Protein AF-A0A432EKB3-F1 (afdb_monomer_lite)

Foldseek 3Di:
DVVVVVVVVVVVVVQVVVCVVQVVVVWADPDRQWIFRDPPQWTQIGGPPDPDSQWIDGNPDGPVPIDGPVVCCVPPVDPSPPD

Structure (mmCIF, N/CA/C/O backbone):
data_AF-A0A432EKB3-F1
#
_entry.id   AF-A0A432EKB3-F1
#
loop_
_atom_site.group_PDB
_atom_site.id
_atom_site.type_symbol
_atom_site.label_atom_id
_atom_site.label_alt_id
_atom_site.label_comp_id
_atom_site.label_asym_id
_atom_site.label_entity_id
_atom_site.label_seq_id
_atom_site.pdbx_PDB_ins_code
_atom_site.Cartn_x
_atom_site.Cartn_y
_atom_site.Cartn_z
_atom_site.occupancy
_atom_site.B_iso_or_equiv
_atom_site.auth_seq_id
_atom_site.auth_comp_id
_atom_site.auth_asym_id
_atom_site.auth_atom_id
_atom_site.pdbx_PDB_model_num
ATOM 1 N N . SER A 1 1 ? -14.024 -3.308 31.283 1.00 84.38 1 SER A N 1
ATOM 2 C CA . SER A 1 1 ? -15.035 -2.245 31.482 1.00 84.38 1 SER A CA 1
ATOM 3 C C . SER A 1 1 ? -15.904 -2.140 30.233 1.00 84.38 1 SER A C 1
ATOM 5 O O . SER A 1 1 ? -15.391 -2.382 29.145 1.00 84.38 1 SER A O 1
ATOM 7 N N . ARG A 1 2 ? -17.195 -1.801 30.369 1.00 88.31 2 ARG A N 1
ATOM 8 C CA . ARG A 1 2 ? -18.141 -1.610 29.247 1.00 88.31 2 ARG A CA 1
ATOM 9 C C . ARG A 1 2 ? -17.644 -0.569 28.235 1.00 88.31 2 ARG A C 1
ATOM 11 O O . ARG A 1 2 ? -17.858 -0.724 27.042 1.00 88.31 2 ARG A O 1
ATOM 18 N N . GLU A 1 3 ? -16.924 0.436 28.715 1.00 90.25 3 GLU A N 1
ATOM 19 C CA . GLU A 1 3 ? -16.344 1.511 27.909 1.00 90.25 3 GLU A CA 1
ATOM 20 C C . GLU A 1 3 ? -15.305 1.006 26.897 1.00 90.25 3 GLU A C 1
ATOM 22 O O . GLU A 1 3 ? -15.365 1.355 25.722 1.00 90.25 3 GLU A O 1
ATOM 27 N N . HIS A 1 4 ? -14.424 0.087 27.311 1.00 90.19 4 HIS A N 1
ATOM 28 C CA . HIS A 1 4 ? -13.460 -0.532 26.396 1.00 90.19 4 HIS A CA 1
ATOM 29 C C . HIS A 1 4 ? -14.160 -1.296 25.270 1.00 90.19 4 HIS A C 1
ATOM 31 O O . HIS A 1 4 ? -13.724 -1.225 24.128 1.00 90.19 4 HIS A O 1
ATOM 37 N N . ALA A 1 5 ? -15.252 -2.005 25.572 1.00 92.88 5 ALA A N 1
ATOM 38 C CA . ALA A 1 5 ? -15.995 -2.751 24.559 1.00 92.88 5 ALA A CA 1
ATOM 39 C C . ALA A 1 5 ? -16.627 -1.819 23.510 1.00 92.88 5 ALA A C 1
ATOM 41 O O . ALA A 1 5 ? -16.564 -2.110 22.319 1.00 92.88 5 ALA A O 1
ATOM 42 N N . VAL A 1 6 ? -17.168 -0.674 23.942 1.00 95.94 6 VAL A N 1
ATOM 43 C CA . VAL A 1 6 ? -17.731 0.343 23.037 1.00 95.94 6 VAL A CA 1
ATOM 44 C C . VAL A 1 6 ? -16.646 0.943 22.138 1.00 95.94 6 VAL A C 1
ATOM 46 O O . VAL A 1 6 ? -16.843 1.043 20.929 1.00 95.94 6 VAL A O 1
ATOM 49 N N . LEU A 1 7 ? -15.477 1.280 22.695 1.00 96.62 7 LEU A N 1
ATOM 50 C CA . LEU A 1 7 ? -14.358 1.824 21.916 1.00 96.62 7 LEU A CA 1
ATOM 51 C C . LEU A 1 7 ? -13.821 0.825 20.885 1.00 96.62 7 LEU A C 1
ATOM 53 O O . LEU A 1 7 ? -13.561 1.203 19.745 1.00 96.62 7 LEU A O 1
ATOM 57 N N . GLN A 1 8 ? -13.691 -0.450 21.257 1.00 96.12 8 GLN A N 1
ATOM 58 C CA . GLN A 1 8 ? -13.259 -1.503 20.332 1.00 96.12 8 GLN A CA 1
ATOM 59 C C . GLN A 1 8 ? -14.256 -1.693 19.182 1.00 96.12 8 GLN A C 1
ATOM 61 O O . GLN A 1 8 ? -13.848 -1.868 18.034 1.00 96.12 8 GLN A O 1
ATOM 66 N N . GLN A 1 9 ? -15.558 -1.608 19.469 1.00 96.62 9 GLN A N 1
ATOM 67 C CA . GLN A 1 9 ? -16.594 -1.706 18.446 1.00 96.62 9 GLN A CA 1
ATOM 68 C C . GLN A 1 9 ? -16.542 -0.531 17.461 1.00 96.62 9 GLN A C 1
ATOM 70 O O . GLN A 1 9 ? -16.605 -0.756 16.251 1.00 96.62 9 GLN A O 1
ATOM 75 N N . GLU A 1 10 ? -16.396 0.705 17.949 1.00 97.12 10 GLU A N 1
ATOM 76 C CA . GLU A 1 10 ? -16.309 1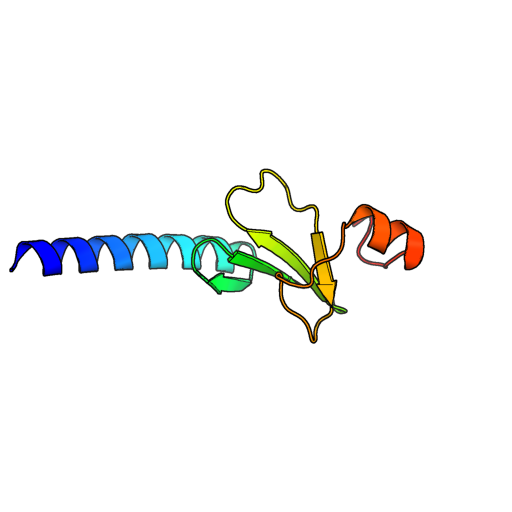.871 17.060 1.00 97.12 10 GLU A CA 1
ATOM 77 C C . GLU A 1 10 ? -15.009 1.859 16.246 1.00 97.12 10 GLU A C 1
ATOM 79 O O . GLU A 1 10 ? -15.034 2.124 15.044 1.00 97.12 10 GLU A O 1
ATOM 84 N N . TYR A 1 11 ? -13.890 1.454 16.855 1.00 95.81 11 TYR A N 1
ATOM 85 C CA . TYR A 1 11 ? -12.627 1.250 16.146 1.00 95.81 11 TYR A CA 1
ATOM 86 C C . TYR A 1 11 ? -12.781 0.241 15.000 1.00 95.81 11 TYR A C 1
ATOM 88 O O . TYR A 1 11 ? -12.464 0.560 13.852 1.00 95.81 11 TYR A O 1
ATOM 96 N N . ALA A 1 12 ? -13.336 -0.942 15.277 1.00 96.00 12 ALA A N 1
ATOM 97 C CA . ALA A 1 12 ? -13.559 -1.967 14.261 1.00 96.00 12 ALA A CA 1
ATOM 98 C C . ALA A 1 12 ? -14.478 -1.469 13.132 1.00 96.00 12 ALA A C 1
ATOM 100 O O . ALA A 1 12 ? -14.211 -1.724 11.957 1.00 96.00 12 ALA A O 1
ATOM 101 N N . ARG A 1 13 ? -15.525 -0.704 13.470 1.00 97.75 13 ARG A N 1
ATOM 102 C CA . ARG A 1 13 ? -16.444 -0.102 12.494 1.00 97.75 13 ARG A CA 1
ATOM 103 C C . ARG A 1 13 ? -15.724 0.862 11.553 1.00 97.75 13 ARG A C 1
ATOM 105 O O . ARG A 1 13 ? -15.931 0.802 10.341 1.00 97.75 13 ARG A O 1
ATOM 112 N N . LEU A 1 14 ? -14.875 1.734 12.097 1.00 96.88 14 LEU A N 1
ATOM 113 C CA . LEU A 1 14 ? -14.117 2.714 11.320 1.00 96.88 14 LEU A CA 1
ATOM 114 C C . LEU A 1 14 ? -13.060 2.048 10.435 1.00 96.88 14 LEU A C 1
ATOM 116 O O . LEU A 1 14 ? -12.975 2.372 9.250 1.00 96.88 14 LEU A O 1
ATOM 120 N N . VAL A 1 15 ? -12.306 1.088 10.979 1.00 95.44 15 VAL A N 1
ATOM 121 C CA . VAL A 1 15 ? -11.299 0.329 10.222 1.00 95.44 15 VAL A CA 1
ATOM 122 C C . VAL A 1 15 ? -11.952 -0.444 9.080 1.00 95.44 15 VAL A C 1
ATOM 124 O O . VAL A 1 15 ? -11.463 -0.398 7.952 1.00 95.44 15 VAL A O 1
ATOM 127 N N . GLN A 1 16 ? -13.098 -1.081 9.327 1.00 95.56 16 GLN A N 1
ATOM 128 C CA . GLN A 1 16 ? -13.813 -1.815 8.288 1.00 95.56 16 GLN A CA 1
ATOM 129 C C . GLN A 1 16 ? -14.367 -0.886 7.202 1.00 95.56 16 GLN A C 1
ATOM 131 O O . GLN A 1 16 ? -14.261 -1.189 6.014 1.00 95.56 16 GLN A O 1
ATOM 136 N N . ALA A 1 17 ? -14.915 0.271 7.582 1.00 96.00 17 ALA A N 1
ATOM 137 C CA . ALA A 1 17 ? -15.385 1.266 6.621 1.00 96.00 17 ALA A CA 1
ATOM 138 C C . ALA A 1 17 ? -14.238 1.845 5.774 1.00 96.00 17 ALA A C 1
ATOM 140 O O . ALA A 1 17 ? -14.432 2.119 4.587 1.00 96.00 17 ALA A O 1
ATOM 141 N N . TRP A 1 18 ? -13.052 2.029 6.363 1.00 95.56 18 TRP A N 1
ATOM 142 C CA . TRP A 1 18 ? -11.844 2.418 5.635 1.00 95.56 18 TRP A CA 1
ATOM 143 C C . TRP A 1 18 ? -11.418 1.325 4.651 1.00 95.56 18 TRP A C 1
ATOM 145 O O . TRP A 1 18 ? -11.290 1.613 3.462 1.00 95.56 18 TRP A O 1
ATOM 155 N N . LYS A 1 19 ? -11.306 0.072 5.108 1.00 95.06 19 LYS A N 1
ATOM 156 C CA . LYS A 1 19 ? -10.917 -1.068 4.270 1.00 95.06 19 LYS A CA 1
ATOM 157 C C . LYS A 1 19 ? -11.825 -1.213 3.048 1.00 95.06 19 LYS A C 1
ATOM 159 O O . LYS A 1 19 ? -11.342 -1.223 1.923 1.00 95.06 19 LYS A O 1
ATOM 164 N N . GLN A 1 20 ? -13.142 -1.176 3.251 1.00 95.06 20 GLN A N 1
ATOM 165 C CA . GLN A 1 20 ? -14.117 -1.246 2.157 1.00 95.06 20 GLN A CA 1
ATOM 166 C C . GLN A 1 20 ? -13.994 -0.094 1.151 1.00 95.06 20 GLN A C 1
ATOM 168 O O . GLN A 1 20 ? -14.333 -0.253 -0.019 1.00 95.06 20 GLN A O 1
ATOM 173 N N . LYS A 1 21 ? -13.576 1.102 1.589 1.00 94.81 21 LYS A N 1
ATOM 174 C CA . LYS A 1 21 ? -13.318 2.216 0.666 1.00 94.81 21 LYS A CA 1
ATOM 175 C C . LYS A 1 21 ? -12.082 1.946 -0.183 1.00 94.81 21 LYS A C 1
ATOM 177 O O . LYS A 1 21 ? -12.142 2.224 -1.371 1.00 94.81 21 LYS A O 1
ATOM 182 N N . MET A 1 22 ? -11.018 1.408 0.411 1.00 94.38 22 MET A N 1
ATOM 183 C CA . MET A 1 22 ? -9.790 1.066 -0.312 1.00 94.38 22 MET A CA 1
ATOM 184 C C . MET A 1 22 ? -10.044 -0.050 -1.334 1.00 94.38 22 MET A C 1
ATOM 186 O O . MET A 1 22 ? -9.749 0.129 -2.510 1.00 94.38 22 MET A O 1
ATOM 190 N N . GLU A 1 23 ? -10.717 -1.131 -0.933 1.00 92.12 23 GLU A N 1
ATOM 191 C CA . GLU A 1 23 ? -11.044 -2.250 -1.833 1.00 92.12 23 GLU A CA 1
ATOM 192 C C . GLU A 1 23 ? -11.882 -1.799 -3.042 1.00 92.12 23 GLU A C 1
ATOM 194 O O . GLU A 1 23 ? -11.639 -2.226 -4.167 1.00 92.12 23 GLU A O 1
ATOM 199 N N . ARG A 1 24 ? -12.834 -0.872 -2.848 1.00 94.19 24 ARG A N 1
ATOM 200 C CA . ARG A 1 24 ? -13.622 -0.290 -3.953 1.00 94.19 24 ARG A CA 1
ATOM 201 C C . ARG A 1 24 ? -12.801 0.546 -4.935 1.00 94.19 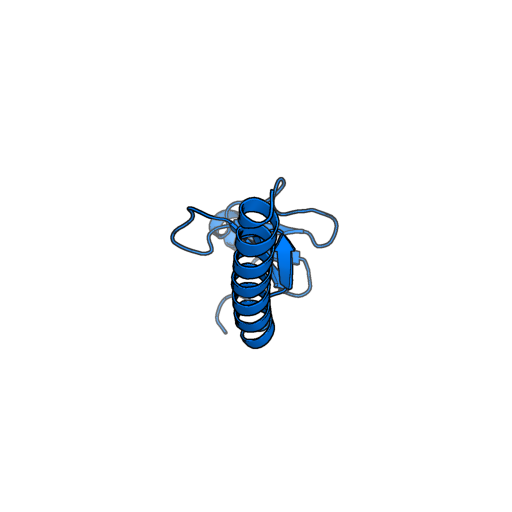24 ARG A C 1
ATOM 203 O O . ARG A 1 24 ? -13.256 0.753 -6.054 1.00 94.19 24 ARG A O 1
ATOM 210 N N . LEU A 1 25 ? -11.641 1.045 -4.519 1.00 91.81 25 LEU A N 1
ATOM 211 C CA . LEU A 1 25 ? -10.700 1.754 -5.386 1.00 91.81 25 LEU A CA 1
ATOM 212 C C . LEU A 1 25 ? -9.742 0.789 -6.109 1.00 91.81 25 LEU A C 1
ATOM 214 O O . LEU A 1 25 ? -8.847 1.250 -6.805 1.00 91.81 25 LEU A O 1
ATOM 218 N N . GLY A 1 26 ? -9.914 -0.531 -5.949 1.00 90.69 26 GLY A N 1
ATOM 219 C CA . GLY A 1 26 ? -9.005 -1.541 -6.502 1.00 90.69 26 GLY A CA 1
ATOM 220 C C . GLY A 1 26 ? -7.703 -1.681 -5.714 1.00 90.69 26 GLY A C 1
ATOM 221 O O . GLY A 1 26 ? -6.747 -2.273 -6.203 1.00 90.69 26 GLY A O 1
ATOM 222 N N . VAL A 1 27 ? -7.664 -1.126 -4.504 1.00 93.56 27 VAL A N 1
ATOM 223 C CA . VAL A 1 27 ? -6.481 -1.092 -3.652 1.00 93.56 27 VAL A CA 1
ATOM 224 C C . VAL A 1 27 ? -6.526 -2.264 -2.667 1.00 93.56 27 VAL A C 1
ATOM 226 O O . VAL A 1 27 ? -7.540 -2.479 -1.996 1.00 93.56 27 VAL A O 1
ATOM 229 N N . GLU A 1 28 ? -5.419 -2.993 -2.525 1.00 93.88 28 GLU A N 1
ATOM 230 C CA . GLU A 1 28 ? -5.279 -4.051 -1.525 1.00 93.88 28 GLU A CA 1
ATOM 231 C C . GLU A 1 28 ? -4.782 -3.472 -0.193 1.00 93.88 28 GLU A C 1
ATOM 233 O O . GLU A 1 28 ? -3.733 -2.838 -0.117 1.00 93.88 28 GLU A O 1
ATOM 238 N N . THR A 1 29 ? -5.521 -3.701 0.896 1.00 94.25 29 THR A N 1
ATOM 239 C CA . THR A 1 29 ? -5.092 -3.281 2.237 1.00 94.25 29 THR A CA 1
ATOM 240 C C . THR A 1 29 ? -4.212 -4.347 2.884 1.00 94.25 29 THR A C 1
ATOM 242 O O . THR A 1 29 ? -4.718 -5.415 3.241 1.00 94.25 29 THR A O 1
ATOM 245 N N . ARG A 1 30 ? -2.933 -4.044 3.121 1.00 92.00 30 ARG A N 1
ATOM 246 C CA . ARG A 1 30 ? -2.006 -4.940 3.837 1.00 92.00 30 ARG A CA 1
ATOM 247 C C . ARG A 1 30 ? -2.120 -4.798 5.352 1.00 92.00 30 ARG A C 1
ATOM 249 O O . ARG A 1 30 ? -2.101 -5.782 6.086 1.00 92.00 30 ARG A O 1
ATOM 256 N N . SER A 1 31 ? -2.276 -3.566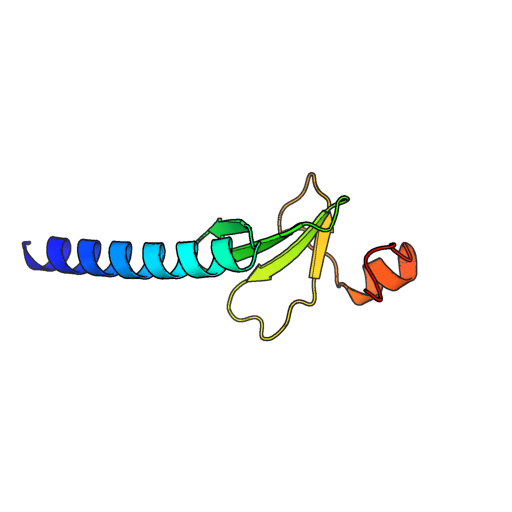 5.826 1.00 92.12 31 SER A N 1
ATOM 257 C CA . SER A 1 31 ? -2.550 -3.246 7.229 1.00 92.12 31 SER A CA 1
ATOM 258 C C . SER A 1 31 ? -3.260 -1.894 7.334 1.00 92.12 31 SER A C 1
ATOM 260 O O . SER A 1 31 ? -3.597 -1.279 6.320 1.00 92.12 31 SER A O 1
ATOM 262 N N . LEU A 1 32 ? -3.554 -1.429 8.552 1.00 92.50 32 LEU A N 1
ATOM 263 C CA . LEU A 1 32 ? -4.177 -0.120 8.730 1.00 92.50 32 LEU A CA 1
ATOM 264 C C . LEU A 1 32 ? -3.253 0.967 8.165 1.00 92.50 32 LEU A C 1
ATOM 266 O O . LEU A 1 32 ? -2.133 1.139 8.637 1.00 92.50 32 LEU A O 1
ATOM 270 N N . TRP A 1 33 ? -3.756 1.692 7.165 1.00 92.31 33 TRP A N 1
ATOM 271 C CA . TRP A 1 33 ? -3.023 2.740 6.451 1.00 92.31 33 TRP A CA 1
ATOM 272 C C . TRP A 1 33 ? -1.788 2.267 5.682 1.00 92.31 33 TRP A C 1
ATOM 274 O O . TRP A 1 33 ? -0.912 3.085 5.426 1.00 92.31 33 TRP A O 1
ATOM 284 N N . ASN A 1 34 ? -1.716 0.989 5.309 1.00 95.75 34 ASN A N 1
ATOM 285 C CA . ASN A 1 34 ? -0.709 0.464 4.390 1.00 95.75 34 ASN A CA 1
ATOM 286 C C . ASN A 1 34 ? -1.414 -0.293 3.266 1.00 95.75 34 ASN A C 1
ATOM 288 O O . ASN A 1 34 ? -2.197 -1.217 3.534 1.00 95.75 34 ASN A O 1
ATOM 292 N N . VAL A 1 35 ? -1.177 0.142 2.034 1.00 96.00 35 VAL A N 1
ATOM 293 C CA . VAL A 1 35 ? -1.923 -0.323 0.876 1.00 96.00 35 VAL A CA 1
ATOM 294 C C . VAL A 1 35 ? -1.056 -0.489 -0.365 1.00 96.00 35 VAL A C 1
ATOM 296 O O . VAL A 1 35 ? -0.122 0.286 -0.575 1.00 96.00 35 VAL A O 1
ATOM 299 N N . ASP A 1 36 ? -1.463 -1.437 -1.208 1.00 96.50 36 ASP A N 1
ATOM 300 C CA . ASP A 1 36 ? -0.807 -1.789 -2.464 1.00 96.50 36 ASP A CA 1
ATOM 301 C C . ASP A 1 36 ? -1.773 -1.628 -3.649 1.00 96.50 36 ASP A C 1
ATOM 303 O O . ASP A 1 36 ? -2.953 -1.990 -3.578 1.00 96.50 36 ASP A O 1
ATOM 307 N N . LEU A 1 37 ? -1.255 -1.096 -4.755 1.00 94.44 37 LEU A N 1
ATOM 308 C CA . LEU A 1 37 ? -1.899 -1.062 -6.062 1.00 94.44 37 LEU A CA 1
ATOM 309 C C . LEU A 1 37 ? -1.071 -1.922 -7.017 1.00 94.44 37 LEU A C 1
ATOM 311 O O . LEU A 1 37 ? 0.072 -1.586 -7.330 1.00 94.44 37 LEU A O 1
ATOM 315 N N . HIS A 1 38 ? -1.652 -3.029 -7.470 1.00 92.94 38 HIS A N 1
ATOM 316 C CA . HIS A 1 38 ? -0.972 -4.009 -8.316 1.00 92.94 38 HIS A CA 1
ATOM 317 C C . HIS A 1 38 ? -0.672 -3.449 -9.706 1.00 92.94 38 HIS A C 1
ATOM 319 O O . HIS A 1 38 ? -1.567 -2.950 -10.387 1.00 92.94 38 HIS A O 1
ATOM 325 N N . THR A 1 39 ? 0.576 -3.598 -10.147 1.00 91.38 39 THR A N 1
ATOM 326 C CA . THR A 1 39 ? 1.039 -3.210 -11.490 1.00 91.38 39 THR A CA 1
ATOM 327 C C . THR A 1 39 ? 1.389 -4.412 -12.375 1.00 91.38 39 THR A C 1
ATOM 329 O O . THR A 1 39 ? 1.933 -4.229 -13.457 1.00 91.38 39 THR A O 1
ATOM 332 N N . GLY A 1 40 ? 1.119 -5.640 -11.921 1.00 89.06 40 GLY A N 1
ATOM 333 C CA . GLY A 1 40 ? 1.503 -6.887 -12.597 1.00 89.06 40 GLY A CA 1
ATOM 334 C C . GLY A 1 40 ? 2.805 -7.462 -12.040 1.00 89.06 40 GLY A C 1
ATOM 335 O O . GLY A 1 40 ? 2.778 -8.507 -11.398 1.00 89.06 40 GLY A O 1
ATOM 336 N N . ASP A 1 41 ? 3.910 -6.732 -12.199 1.00 90.50 41 ASP A N 1
ATOM 337 C CA . ASP A 1 41 ? 5.252 -7.183 -11.773 1.00 90.50 41 ASP A CA 1
ATOM 338 C C . ASP A 1 41 ? 5.623 -6.760 -10.341 1.00 90.50 41 ASP A C 1
ATOM 340 O O . ASP A 1 41 ? 6.710 -7.039 -9.832 1.00 90.50 41 ASP A O 1
ATOM 344 N N . GLY A 1 42 ? 4.708 -6.064 -9.675 1.00 94.44 42 GLY A N 1
ATOM 345 C CA . GLY A 1 42 ? 4.864 -5.569 -8.319 1.00 94.44 42 GLY A CA 1
ATOM 346 C C . GLY A 1 42 ? 3.707 -4.667 -7.935 1.00 94.44 42 GLY A C 1
ATOM 347 O O . GLY A 1 42 ? 2.609 -4.774 -8.491 1.00 94.44 42 GLY A O 1
ATOM 348 N N . CYS A 1 43 ? 3.947 -3.792 -6.967 1.00 96.19 43 CYS A N 1
ATOM 349 C CA . CYS A 1 43 ? 2.925 -2.915 -6.419 1.00 96.19 43 CYS A CA 1
ATOM 350 C C . CYS A 1 43 ? 3.450 -1.496 -6.245 1.00 96.19 43 CYS A C 1
ATOM 352 O O . CYS A 1 43 ? 4.499 -1.280 -5.636 1.00 96.19 43 CYS A O 1
ATOM 354 N N . LEU A 1 44 ? 2.664 -0.515 -6.687 1.00 95.81 44 LEU A N 1
ATOM 355 C CA . LEU A 1 44 ? 2.770 0.831 -6.142 1.00 95.81 44 LEU A CA 1
ATOM 356 C C . LEU A 1 44 ? 2.245 0.785 -4.709 1.00 95.81 44 LEU A C 1
ATOM 358 O O . LEU A 1 44 ? 1.112 0.356 -4.493 1.00 95.81 44 LEU A O 1
ATOM 362 N N . CYS A 1 45 ? 3.033 1.233 -3.738 1.00 96.00 45 CYS A N 1
ATOM 363 C CA . CYS A 1 45 ? 2.625 1.167 -2.339 1.00 96.00 45 CYS A CA 1
ATOM 364 C C . CYS A 1 45 ? 2.535 2.549 -1.701 1.00 96.00 45 CYS A C 1
ATOM 366 O O . CYS A 1 45 ? 3.272 3.480 -2.043 1.00 96.00 45 CYS A O 1
ATOM 368 N N . TRP A 1 46 ? 1.610 2.672 -0.752 1.00 96.56 46 TRP A N 1
ATOM 369 C CA . TRP A 1 46 ? 1.403 3.878 0.038 1.00 96.56 46 TRP A CA 1
ATOM 370 C C . TRP A 1 46 ? 1.210 3.518 1.501 1.00 96.56 46 TRP A C 1
ATOM 372 O O . TRP A 1 46 ? 0.456 2.601 1.842 1.00 96.56 46 TRP A O 1
ATOM 382 N N . ARG A 1 47 ? 1.834 4.300 2.383 1.00 95.31 47 ARG A N 1
ATOM 383 C CA . ARG A 1 47 ? 1.518 4.253 3.810 1.00 95.31 47 ARG A CA 1
ATOM 384 C C . ARG A 1 47 ? 1.421 5.632 4.434 1.00 95.31 47 ARG A C 1
ATOM 386 O O . ARG A 1 47 ? 2.164 6.544 4.080 1.00 95.31 47 ARG A O 1
ATOM 393 N N . PHE A 1 48 ? 0.555 5.781 5.431 1.00 93.81 48 PHE A N 1
ATOM 394 C CA . PHE A 1 48 ? 0.508 7.016 6.215 1.00 93.81 48 PHE A CA 1
ATOM 395 C C . PHE A 1 48 ? 1.888 7.312 6.845 1.00 93.81 48 PHE A C 1
ATOM 397 O O . PHE A 1 48 ? 2.504 6.389 7.387 1.00 93.81 48 PHE A O 1
ATOM 404 N N . PRO A 1 49 ? 2.382 8.569 6.829 1.00 95.12 49 PRO A N 1
ATOM 405 C CA . PRO A 1 49 ? 1.723 9.818 6.416 1.00 95.12 49 PRO A CA 1
ATOM 406 C C . PRO A 1 49 ? 2.110 10.320 5.011 1.00 95.12 49 PRO A C 1
ATOM 408 O O . PRO A 1 49 ? 2.233 11.524 4.795 1.00 95.12 49 PRO A O 1
ATOM 411 N N . GLU A 1 50 ? 2.363 9.434 4.051 1.00 95.81 50 GLU A N 1
ATOM 412 C CA . GLU A 1 50 ? 2.755 9.853 2.702 1.00 95.81 50 GLU A CA 1
ATOM 413 C C . GLU A 1 50 ? 1.644 10.668 2.020 1.00 95.81 50 GLU A C 1
ATOM 415 O O . GLU A 1 50 ? 0.458 10.365 2.139 1.00 95.81 50 GLU A O 1
ATOM 420 N N . HIS A 1 51 ? 2.017 11.719 1.291 1.00 94.19 51 HIS A N 1
ATOM 421 C CA . HIS A 1 51 ? 1.050 12.588 0.604 1.00 94.19 51 HIS A CA 1
ATOM 422 C C . HIS A 1 51 ? 0.690 12.086 -0.800 1.00 94.19 51 HIS A C 1
ATOM 424 O O . HIS A 1 51 ? -0.368 12.428 -1.321 1.00 94.19 51 HIS A O 1
ATOM 430 N N . SER A 1 52 ? 1.566 11.273 -1.390 1.00 94.94 52 SER A N 1
ATOM 431 C CA . SER A 1 52 ? 1.468 10.777 -2.761 1.00 94.94 52 SER A CA 1
ATOM 432 C C . SER A 1 52 ? 2.036 9.363 -2.846 1.00 94.94 52 SER A C 1
ATOM 434 O O . SER A 1 52 ? 2.859 8.968 -2.019 1.00 94.94 52 SER A O 1
ATOM 436 N N . ILE A 1 53 ? 1.629 8.618 -3.871 1.00 94.25 53 ILE A N 1
ATOM 437 C CA . ILE A 1 53 ? 2.202 7.315 -4.220 1.00 94.25 53 ILE A CA 1
ATOM 438 C C . ILE A 1 53 ? 3.528 7.574 -4.944 1.00 94.25 53 ILE A C 1
ATOM 440 O O . ILE A 1 53 ? 3.534 8.012 -6.091 1.00 94.25 53 ILE A O 1
ATOM 444 N N . LEU A 1 54 ? 4.648 7.376 -4.249 1.00 96.56 54 LEU A N 1
ATOM 445 C CA . LEU A 1 54 ? 5.996 7.702 -4.749 1.00 96.56 54 LEU A CA 1
ATOM 446 C C . LEU A 1 54 ? 6.942 6.500 -4.753 1.00 96.56 54 LEU A C 1
ATOM 448 O O . LEU A 1 54 ? 8.134 6.654 -5.023 1.00 96.56 54 LEU A O 1
ATOM 452 N N . TYR A 1 55 ? 6.429 5.316 -4.432 1.00 97.25 55 TYR A N 1
ATOM 453 C CA . TYR A 1 55 ? 7.234 4.126 -4.238 1.00 97.25 55 TYR A CA 1
ATOM 454 C C . TYR A 1 55 ? 6.582 2.898 -4.860 1.00 97.25 55 TYR A C 1
ATOM 456 O O . TYR A 1 55 ? 5.357 2.804 -4.949 1.00 97.25 55 TYR A O 1
ATOM 464 N N . TRP A 1 56 ? 7.429 1.950 -5.238 1.00 97.25 56 TRP A N 1
ATOM 465 C CA . TRP A 1 56 ? 7.051 0.668 -5.813 1.00 97.25 56 TRP A CA 1
ATOM 466 C C . TRP A 1 56 ? 7.876 -0.453 -5.174 1.00 97.25 56 TRP A C 1
ATOM 468 O O . TRP A 1 56 ? 9.041 -0.229 -4.854 1.00 97.25 56 TRP A O 1
ATOM 478 N N . HIS A 1 57 ? 7.316 -1.643 -4.986 1.00 97.06 57 HIS A N 1
ATOM 479 C CA . HIS A 1 57 ? 8.073 -2.837 -4.590 1.00 97.06 57 HIS A CA 1
ATOM 480 C C . HIS A 1 57 ? 7.750 -4.020 -5.503 1.00 97.06 57 HIS A C 1
ATOM 482 O O . HIS A 1 57 ? 6.673 -4.064 -6.104 1.00 97.06 57 HIS A O 1
ATOM 488 N N . ALA A 1 58 ? 8.675 -4.978 -5.586 1.00 95.56 58 ALA A N 1
ATOM 489 C CA . ALA A 1 58 ? 8.490 -6.182 -6.387 1.00 95.56 58 ALA A CA 1
ATOM 490 C C . ALA A 1 58 ? 7.396 -7.090 -5.803 1.00 95.56 58 ALA A C 1
ATOM 492 O O . ALA A 1 58 ? 7.038 -6.990 -4.626 1.00 95.56 58 ALA A O 1
ATOM 493 N N . ALA A 1 59 ? 6.842 -7.973 -6.636 1.00 93.56 59 ALA A N 1
ATOM 494 C CA . ALA A 1 59 ? 5.727 -8.843 -6.254 1.00 93.56 59 ALA A CA 1
ATOM 495 C C . ALA A 1 59 ? 6.053 -9.822 -5.106 1.00 93.56 59 ALA A C 1
ATOM 497 O O . ALA A 1 59 ? 5.146 -10.244 -4.387 1.00 93.56 59 ALA A O 1
ATOM 498 N N . ASP A 1 60 ? 7.324 -10.184 -4.936 1.00 94.38 60 ASP A N 1
ATOM 499 C CA . ASP A 1 60 ? 7.834 -11.053 -3.870 1.00 94.38 60 ASP A CA 1
ATOM 500 C C . ASP A 1 60 ? 8.313 -10.285 -2.624 1.00 94.38 60 ASP A C 1
ATOM 502 O O . ASP A 1 60 ? 8.745 -10.892 -1.642 1.00 94.38 60 ASP A O 1
ATOM 506 N N . GLU A 1 61 ? 8.187 -8.961 -2.640 1.00 94.75 61 GLU A N 1
ATOM 507 C CA . GLU A 1 61 ? 8.572 -8.063 -1.560 1.00 94.75 61 GLU A CA 1
ATOM 508 C C . GLU A 1 61 ? 7.351 -7.401 -0.902 1.00 94.75 61 GLU A C 1
ATOM 510 O O . GLU A 1 61 ? 6.195 -7.600 -1.283 1.00 94.75 61 GLU A O 1
ATOM 515 N N . ASP A 1 62 ? 7.617 -6.581 0.114 1.00 93.38 62 ASP A N 1
ATOM 516 C CA . ASP A 1 62 ? 6.631 -5.727 0.760 1.00 93.38 62 ASP A CA 1
ATOM 517 C C . ASP A 1 62 ? 7.008 -4.243 0.641 1.00 93.38 62 ASP A C 1
ATOM 519 O O . ASP A 1 62 ? 8.126 -3.865 0.277 1.00 93.38 62 ASP A O 1
ATOM 523 N N . CYS A 1 63 ? 6.086 -3.367 1.040 1.00 94.50 63 CYS A N 1
ATOM 524 C CA . CYS A 1 63 ? 6.324 -1.926 1.046 1.00 94.50 63 CYS A CA 1
ATOM 525 C C . CYS A 1 63 ? 7.473 -1.485 1.988 1.00 94.50 63 CYS A C 1
ATOM 527 O O . CYS A 1 63 ? 7.869 -0.321 1.974 1.00 94.50 63 CYS A O 1
ATOM 529 N N . SER A 1 64 ? 8.050 -2.364 2.814 1.00 94.62 64 SER A N 1
ATOM 530 C CA . SER A 1 64 ? 9.259 -2.033 3.583 1.00 94.62 64 SER A CA 1
ATOM 531 C C . SER A 1 64 ? 10.512 -2.029 2.703 1.00 94.62 64 SER A C 1
ATOM 533 O O . SER A 1 64 ? 11.432 -1.262 2.986 1.00 94.62 64 SER A O 1
ATOM 535 N N . ASN A 1 65 ? 10.517 -2.820 1.625 1.00 96.50 65 ASN A N 1
ATOM 536 C CA . ASN A 1 65 ? 11.613 -2.949 0.654 1.00 96.50 65 ASN A CA 1
ATOM 537 C C . ASN A 1 65 ? 11.391 -2.115 -0.620 1.00 96.50 65 ASN A C 1
ATOM 539 O O . ASN A 1 65 ? 12.093 -2.253 -1.617 1.00 96.50 65 ASN A O 1
ATOM 543 N N . ARG A 1 66 ? 10.424 -1.197 -0.577 1.00 96.94 66 ARG A N 1
ATOM 544 C CA . ARG A 1 66 ? 10.067 -0.332 -1.700 1.00 96.94 66 ARG A CA 1
ATOM 545 C C . ARG A 1 66 ? 11.229 0.525 -2.212 1.00 96.94 66 ARG A C 1
ATOM 547 O O . ARG A 1 66 ? 12.062 1.032 -1.457 1.00 96.94 66 ARG A O 1
ATOM 554 N N . ARG A 1 67 ? 11.178 0.806 -3.506 1.00 97.31 67 ARG A N 1
ATOM 555 C CA . ARG A 1 67 ? 12.106 1.634 -4.270 1.00 97.31 67 ARG A CA 1
ATOM 556 C C . ARG A 1 67 ? 11.412 2.921 -4.730 1.00 97.31 67 ARG A C 1
ATOM 558 O O . ARG A 1 67 ? 10.196 2.907 -4.943 1.00 97.31 67 ARG A O 1
ATOM 565 N N . PRO A 1 68 ? 12.134 4.048 -4.866 1.00 97.00 68 PRO A N 1
ATOM 566 C CA . PRO A 1 68 ? 11.564 5.275 -5.414 1.00 97.00 68 PRO A CA 1
ATOM 567 C C . PRO A 1 68 ? 10.997 5.037 -6.813 1.00 97.00 68 PRO A C 1
ATOM 569 O O . PRO A 1 68 ? 11.678 4.480 -7.672 1.00 97.00 68 PRO A O 1
ATOM 572 N N . LEU A 1 69 ? 9.770 5.495 -7.050 1.00 95.12 69 LEU A N 1
ATOM 573 C CA . LEU A 1 69 ? 9.063 5.261 -8.307 1.00 95.12 69 LEU A CA 1
ATOM 574 C C . LEU 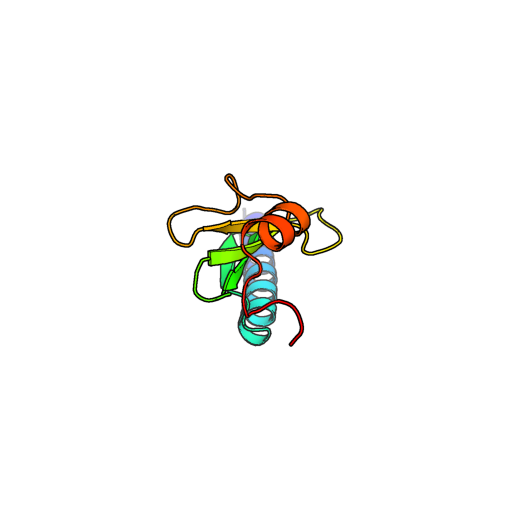A 1 69 ? 9.852 5.780 -9.513 1.00 95.12 69 LEU A C 1
ATOM 576 O O . LEU A 1 69 ? 9.993 5.076 -10.502 1.00 95.12 69 LEU A O 1
ATOM 580 N N . GLN A 1 70 ? 10.426 6.980 -9.401 1.00 94.56 70 GLN A N 1
ATOM 581 C CA . GLN A 1 70 ? 11.220 7.580 -10.472 1.00 94.56 70 GLN A CA 1
ATOM 582 C C . GLN A 1 70 ? 12.414 6.702 -10.879 1.00 94.56 70 GLN A C 1
ATOM 584 O O . GLN A 1 70 ? 12.655 6.521 -12.066 1.00 94.56 70 GLN A O 1
ATOM 589 N N . GLN A 1 71 ? 13.101 6.096 -9.907 1.00 95.69 71 GLN A N 1
ATOM 590 C CA . GLN A 1 71 ? 14.209 5.183 -10.182 1.00 95.69 71 GLN A CA 1
ATOM 591 C C . GLN A 1 71 ? 13.727 3.932 -10.933 1.00 95.69 71 GLN A C 1
ATOM 593 O O . GLN A 1 71 ? 14.370 3.497 -11.881 1.00 95.69 71 GLN A O 1
ATOM 598 N N . VAL A 1 72 ? 12.587 3.360 -10.532 1.00 94.88 72 VAL A N 1
ATOM 599 C CA . VAL A 1 72 ? 12.009 2.179 -11.198 1.00 94.88 72 VAL A CA 1
ATOM 600 C C . VAL A 1 72 ? 11.647 2.489 -12.652 1.00 94.88 72 VAL A C 1
ATOM 602 O O . VAL A 1 72 ? 11.931 1.681 -13.530 1.00 94.88 72 VAL A O 1
ATOM 605 N N . ILE A 1 73 ? 11.066 3.663 -12.911 1.00 93.69 73 ILE A N 1
ATOM 606 C CA . ILE A 1 73 ? 10.707 4.104 -14.265 1.00 93.69 73 ILE A CA 1
ATOM 607 C C . ILE A 1 73 ? 11.957 4.257 -15.137 1.00 93.69 73 ILE A C 1
ATOM 609 O O . ILE A 1 73 ? 11.992 3.740 -16.247 1.00 93.69 73 ILE A O 1
ATOM 613 N N . GLU A 1 74 ? 12.991 4.932 -14.632 1.00 93.75 74 GLU A N 1
ATOM 614 C CA . GLU A 1 74 ? 14.234 5.176 -15.376 1.00 93.75 74 GLU A CA 1
ATOM 615 C C . GLU A 1 74 ? 15.000 3.883 -15.704 1.00 93.75 74 GLU A C 1
ATOM 617 O O . GLU A 1 74 ? 15.625 3.789 -16.759 1.00 93.75 74 G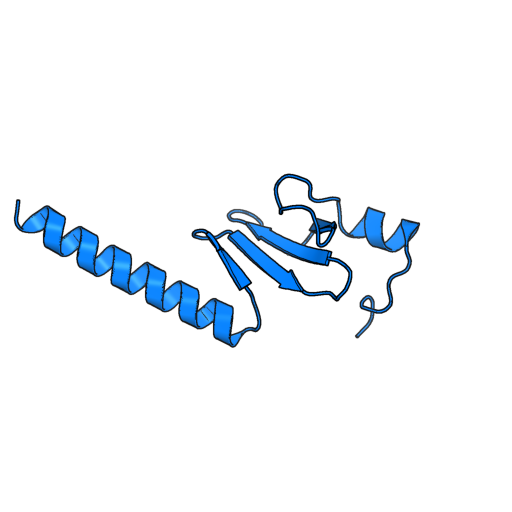LU A O 1
ATOM 622 N N . GLU A 1 75 ? 14.964 2.890 -14.813 1.00 93.19 75 GLU A N 1
ATOM 623 C CA . GLU A 1 75 ? 15.695 1.631 -14.991 1.00 93.19 75 GLU A CA 1
ATOM 624 C C . GLU A 1 75 ? 14.951 0.594 -15.839 1.00 93.19 75 GLU A C 1
ATOM 626 O O . GLU A 1 75 ? 15.597 -0.193 -16.535 1.00 93.19 75 GLU A O 1
ATOM 631 N N . HIS A 1 76 ? 13.620 0.550 -15.747 1.00 88.69 76 HIS A N 1
ATOM 632 C CA . HIS A 1 76 ? 12.827 -0.557 -16.285 1.00 88.69 76 HIS A CA 1
ATOM 633 C C . HIS A 1 76 ? 11.838 -0.160 -17.385 1.00 88.69 76 HIS A C 1
ATOM 635 O O . HIS A 1 76 ? 11.338 -1.064 -18.042 1.00 88.69 76 HIS A O 1
ATOM 641 N N . ASP A 1 77 ? 11.563 1.137 -17.577 1.00 87.81 77 ASP A N 1
ATOM 642 C CA . ASP A 1 77 ? 10.571 1.670 -18.529 1.00 87.81 77 ASP A CA 1
ATOM 643 C C . ASP A 1 77 ? 9.272 0.836 -18.598 1.00 87.81 77 ASP A C 1
ATOM 645 O O . ASP A 1 77 ? 8.961 0.231 -19.624 1.00 87.81 77 ASP A O 1
ATOM 649 N N . PRO A 1 78 ? 8.549 0.692 -17.474 1.00 87.00 78 PRO A N 1
ATOM 650 C CA . PRO A 1 78 ? 7.499 -0.307 -17.386 1.00 87.00 78 PRO A CA 1
ATOM 651 C C . PRO A 1 78 ? 6.197 0.134 -18.069 1.00 87.00 78 PRO A C 1
ATOM 653 O O . PRO A 1 78 ? 5.770 1.282 -17.953 1.00 87.00 78 PRO A O 1
ATOM 656 N N . ASP A 1 79 ? 5.494 -0.831 -18.667 1.00 86.88 79 ASP A N 1
ATOM 657 C CA . ASP A 1 79 ? 4.295 -0.624 -19.502 1.00 86.88 79 ASP A CA 1
ATOM 658 C C . ASP A 1 79 ? 3.102 0.050 -18.791 1.00 86.88 79 ASP A C 1
ATOM 660 O O . ASP A 1 79 ? 2.163 0.519 -19.434 1.00 86.88 79 ASP A O 1
ATOM 664 N N . TRP A 1 80 ? 3.102 0.092 -17.456 1.00 84.19 80 TRP A N 1
ATOM 665 C CA . TRP A 1 80 ? 2.065 0.760 -16.663 1.00 84.19 80 TRP A CA 1
ATOM 666 C C . TRP A 1 80 ? 2.288 2.277 -16.520 1.00 84.19 80 TRP A C 1
ATOM 668 O O . TRP A 1 80 ? 1.422 2.975 -15.986 1.00 84.19 80 TRP A O 1
ATOM 678 N N . VAL A 1 81 ? 3.420 2.813 -16.991 1.00 80.62 81 VAL A N 1
ATOM 679 C CA . VAL A 1 81 ? 3.700 4.256 -17.026 1.00 80.62 81 VAL A CA 1
ATOM 680 C C . VAL A 1 81 ? 3.051 4.867 -18.268 1.00 80.62 81 VAL A C 1
ATOM 682 O O . VAL A 1 81 ? 3.442 4.575 -19.392 1.00 80.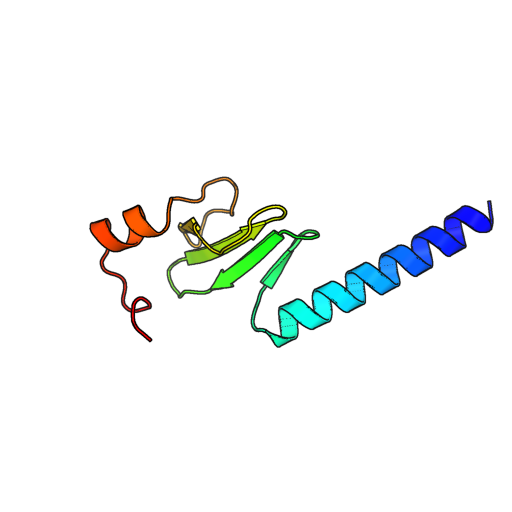62 81 VAL A O 1
ATOM 685 N N . GLY A 1 82 ? 2.082 5.768 -18.073 1.00 70.19 82 GLY A N 1
ATOM 686 C CA . GLY A 1 82 ? 1.474 6.541 -19.168 1.00 70.19 82 GLY A CA 1
ATOM 687 C C . GLY A 1 82 ? 0.086 6.087 -19.631 1.00 70.19 82 GLY A C 1
ATOM 688 O O . GLY A 1 82 ? -0.368 6.557 -20.676 1.00 70.19 82 GLY A O 1
ATOM 689 N N . ILE A 1 83 ? -0.590 5.226 -18.861 1.00 52.88 83 ILE A N 1
ATOM 690 C CA . ILE A 1 83 ? -2.040 4.974 -18.981 1.00 52.88 83 ILE A CA 1
ATOM 691 C C . ILE A 1 83 ? -2.828 6.078 -18.265 1.00 52.88 83 ILE A C 1
ATOM 693 O O . ILE A 1 83 ? -2.415 6.470 -17.148 1.00 52.88 83 ILE A O 1
#

Secondary structure (DSSP, 8-state):
-HHHHHHHHHHHHHHHHHHHHHHHTT-EEEETTEEEEE-SSEEEEEETT-SS--EEEETTS-TTS-EEHHHHHHHH--TTTT-

pLDDT: mean 93.02, std 6.06, range [52.88, 97.75]

Radius of gyration: 16.1 Å; chains: 1; bounding box: 34×24×51 Å

Sequence (83 aa):
SREHAVLQQEYARLVQAWKQKMERLGVETRSLWNVDLHTGDGCLCWRFPEHSILYWHAADEDCSNRRPLQQVIEEHDPDWVGI